Protein AF-A0A938R5W6-F1 (afdb_monomer)

Structure (mmCIF, N/CA/C/O backbone):
data_AF-A0A938R5W6-F1
#
_entry.id   AF-A0A938R5W6-F1
#
loop_
_atom_site.group_PDB
_atom_site.id
_atom_site.type_symbol
_atom_site.label_atom_id
_atom_site.label_alt_id
_atom_site.label_comp_id
_atom_site.label_asym_id
_atom_site.label_entity_id
_atom_site.label_seq_id
_atom_site.pdbx_PDB_ins_code
_atom_site.Cartn_x
_atom_site.Cartn_y
_atom_site.Cartn_z
_atom_site.occupancy
_atom_site.B_iso_or_equiv
_atom_site.auth_seq_id
_atom_site.auth_comp_id
_atom_site.auth_asym_id
_atom_site.auth_atom_id
_atom_site.pdbx_PDB_model_num
ATOM 1 N N . MET A 1 1 ? 21.411 -2.803 -8.524 1.00 55.38 1 MET A N 1
ATOM 2 C CA . MET A 1 1 ? 20.315 -2.533 -9.488 1.00 55.38 1 MET A CA 1
ATOM 3 C C . MET A 1 1 ? 19.247 -1.736 -8.752 1.00 55.38 1 MET A C 1
ATOM 5 O O . MET A 1 1 ? 19.018 -2.044 -7.591 1.00 55.38 1 MET A O 1
ATOM 9 N N . ASN A 1 2 ? 18.611 -0.740 -9.382 1.00 70.62 2 ASN A N 1
ATOM 10 C CA . ASN A 1 2 ? 17.438 -0.085 -8.786 1.00 70.62 2 ASN A CA 1
ATOM 11 C C . ASN A 1 2 ? 16.212 -0.930 -9.114 1.00 70.62 2 ASN A C 1
ATOM 13 O O . ASN A 1 2 ? 15.778 -0.975 -10.267 1.00 70.62 2 ASN A O 1
ATOM 17 N N . MET A 1 3 ? 15.688 -1.630 -8.115 1.00 82.00 3 MET A N 1
ATOM 18 C CA . MET A 1 3 ? 14.429 -2.354 -8.223 1.00 82.00 3 MET A CA 1
ATOM 19 C C . MET A 1 3 ? 13.311 -1.477 -7.668 1.00 82.00 3 MET A C 1
ATOM 21 O O . MET A 1 3 ? 13.519 -0.697 -6.750 1.00 82.00 3 MET A O 1
ATOM 25 N N . VAL A 1 4 ? 12.107 -1.588 -8.213 1.00 85.62 4 VAL A N 1
ATOM 26 C CA . VAL A 1 4 ? 10.935 -0.942 -7.617 1.00 85.62 4 VAL A CA 1
ATOM 27 C C . VAL A 1 4 ? 10.304 -1.909 -6.622 1.00 85.62 4 VAL A C 1
ATOM 29 O O . VAL A 1 4 ? 10.206 -3.102 -6.902 1.00 85.62 4 VAL A O 1
ATOM 32 N N . ALA A 1 5 ? 9.836 -1.413 -5.485 1.00 88.50 5 ALA A N 1
ATOM 33 C CA . ALA A 1 5 ? 8.965 -2.164 -4.592 1.00 88.50 5 ALA A CA 1
ATOM 34 C C . ALA A 1 5 ? 7.744 -1.333 -4.195 1.00 88.50 5 ALA A C 1
ATOM 36 O O . ALA A 1 5 ? 7.747 -0.103 -4.275 1.00 88.50 5 ALA A O 1
ATOM 37 N N . TYR A 1 6 ? 6.694 -2.034 -3.785 1.00 88.75 6 TYR A N 1
ATOM 38 C CA . TYR A 1 6 ? 5.497 -1.450 -3.205 1.00 88.75 6 TYR A CA 1
ATOM 39 C C . TYR A 1 6 ? 5.468 -1.779 -1.720 1.00 88.75 6 TYR A C 1
ATOM 41 O O . TYR A 1 6 ? 5.410 -2.952 -1.351 1.00 88.75 6 TYR A O 1
ATOM 49 N N . GLU A 1 7 ? 5.521 -0.757 -0.880 1.00 91.25 7 GLU A N 1
ATOM 50 C CA . GLU A 1 7 ? 5.335 -0.885 0.562 1.00 91.25 7 GLU A CA 1
ATOM 51 C C . GLU A 1 7 ? 3.874 -0.624 0.896 1.00 91.25 7 GLU A C 1
ATOM 53 O O . GLU A 1 7 ? 3.289 0.346 0.417 1.00 91.25 7 GLU A O 1
ATOM 58 N N . PHE A 1 8 ? 3.281 -1.486 1.711 1.00 88.88 8 PHE A N 1
ATOM 59 C CA . PHE A 1 8 ? 1.874 -1.421 2.077 1.00 88.88 8 PHE A CA 1
ATOM 60 C C . PHE A 1 8 ? 1.716 -0.996 3.515 1.00 88.88 8 PHE A C 1
ATOM 62 O O . PHE A 1 8 ? 2.332 -1.585 4.399 1.00 88.88 8 PHE A O 1
ATOM 69 N N . TYR A 1 9 ? 0.833 -0.037 3.749 1.00 88.56 9 TYR A N 1
ATOM 70 C CA . TYR A 1 9 ? 0.578 0.495 5.071 1.00 88.56 9 TYR A CA 1
ATOM 71 C C . TYR A 1 9 ? -0.901 0.446 5.397 1.00 88.56 9 TYR A C 1
ATOM 73 O O . TYR A 1 9 ? -1.752 0.685 4.541 1.00 88.56 9 TYR A O 1
ATOM 81 N N . TRP A 1 10 ? -1.181 0.184 6.664 1.00 87.69 10 TRP A N 1
ATOM 82 C CA . TRP A 1 10 ? -2.461 0.48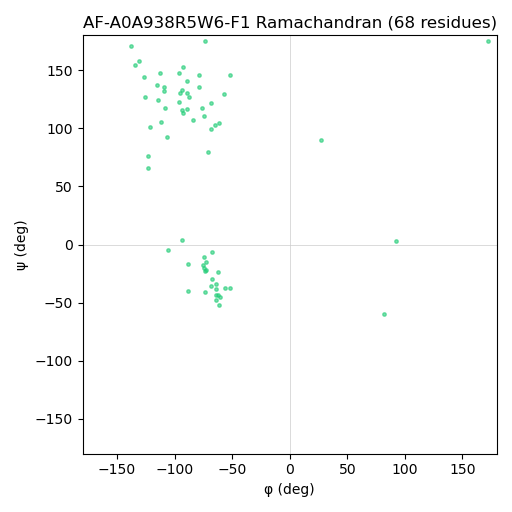0 7.278 1.00 87.69 10 TRP A CA 1
ATOM 83 C C . TRP A 1 10 ? -2.289 1.635 8.254 1.00 87.69 10 TRP A C 1
ATOM 85 O O . TRP A 1 10 ? -1.338 1.646 9.035 1.00 87.69 10 TRP A O 1
ATOM 95 N N . ARG A 1 11 ? -3.213 2.592 8.231 1.00 87.31 11 ARG A N 1
ATOM 96 C CA . ARG A 1 11 ? -3.286 3.643 9.238 1.00 87.31 11 ARG A CA 1
ATOM 97 C C . ARG A 1 11 ? -4.296 3.293 10.328 1.00 87.31 11 ARG A C 1
ATOM 99 O O . ARG A 1 11 ? -5.472 3.069 10.039 1.00 87.31 11 ARG A O 1
ATOM 106 N N . ASN A 1 12 ? -3.838 3.264 11.578 1.00 84.56 12 ASN A N 1
ATOM 107 C CA . ASN A 1 12 ? -4.716 3.048 12.728 1.00 84.56 12 ASN A CA 1
ATOM 108 C C . ASN A 1 12 ? -5.573 4.295 13.035 1.00 84.56 12 ASN A C 1
ATOM 110 O O . ASN A 1 12 ? -5.410 5.356 12.433 1.00 84.56 12 ASN A O 1
ATOM 114 N N . GLU A 1 13 ? -6.484 4.177 14.001 1.00 85.25 13 GLU A N 1
ATOM 115 C CA . GLU A 1 13 ? -7.441 5.239 14.355 1.00 85.25 13 GLU A CA 1
ATOM 116 C C . GLU A 1 13 ? -6.785 6.537 14.860 1.00 85.25 13 GLU A C 1
ATOM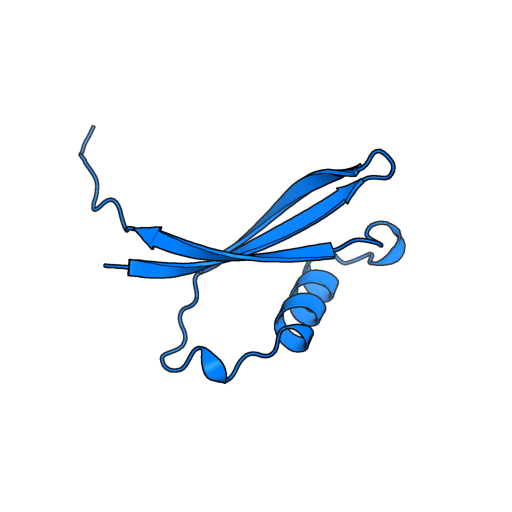 118 O O . GLU A 1 13 ? -7.379 7.608 14.750 1.00 85.25 13 GLU A O 1
ATOM 123 N N . ILE A 1 14 ? -5.557 6.458 15.383 1.00 89.81 14 ILE A N 1
ATOM 124 C CA . ILE A 1 14 ? -4.783 7.616 15.860 1.00 89.81 14 ILE A CA 1
ATOM 125 C C . ILE A 1 14 ? -3.842 8.194 14.792 1.00 89.81 14 ILE A C 1
ATOM 127 O O . ILE A 1 14 ? -3.115 9.149 15.056 1.00 89.81 14 ILE A O 1
ATOM 131 N N . GLY A 1 15 ? -3.880 7.657 13.570 1.00 86.88 15 GLY A N 1
ATOM 132 C CA . GLY A 1 15 ? -3.158 8.186 12.419 1.00 86.88 15 GLY A CA 1
ATOM 133 C C . GLY A 1 15 ? -1.767 7.585 12.180 1.00 86.88 15 GLY A C 1
ATOM 134 O O . GLY A 1 15 ? -1.078 8.007 11.248 1.00 86.88 15 GLY A O 1
ATOM 135 N N . GLU A 1 16 ? -1.347 6.599 12.971 1.00 89.62 16 GLU A N 1
ATOM 136 C CA . GLU A 1 16 ? -0.046 5.945 12.825 1.00 89.62 16 GLU A CA 1
ATOM 137 C C . GLU A 1 16 ? -0.065 4.930 11.687 1.00 89.62 16 GLU A C 1
ATOM 139 O O . GLU A 1 16 ? -0.989 4.123 11.560 1.00 89.62 16 GLU A O 1
ATOM 144 N N . ALA A 1 17 ? 0.99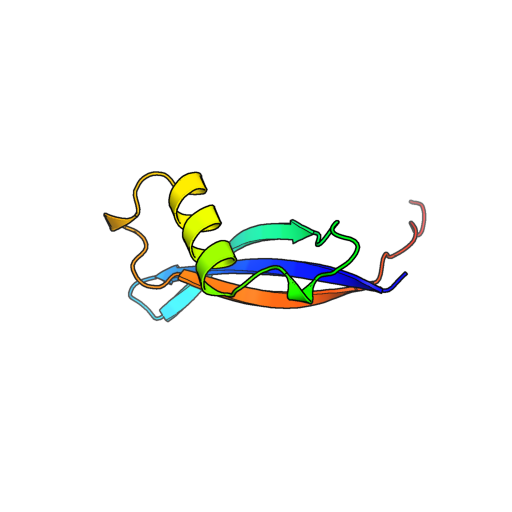1 4.957 10.877 1.00 90.00 17 ALA A N 1
ATOM 145 C CA . ALA A 1 17 ? 1.184 4.031 9.777 1.00 90.00 17 ALA A CA 1
ATOM 146 C C . ALA A 1 17 ? 1.897 2.758 10.246 1.00 90.00 17 ALA A C 1
ATOM 148 O O . ALA A 1 17 ? 2.996 2.816 10.795 1.00 90.00 17 ALA A O 1
ATOM 149 N N . HIS A 1 18 ? 1.299 1.609 9.951 1.00 87.56 18 HIS A N 1
ATOM 150 C CA . HIS A 1 18 ? 1.825 0.283 10.255 1.00 87.56 18 HIS A CA 1
ATOM 151 C C . HIS A 1 18 ? 2.139 -0.449 8.955 1.00 87.56 18 HIS A C 1
ATOM 153 O O . HIS A 1 18 ? 1.267 -0.580 8.094 1.00 87.56 18 HIS A O 1
ATOM 159 N N . LEU A 1 19 ? 3.383 -0.912 8.798 1.00 88.88 19 LEU A N 1
ATOM 160 C CA . LEU A 1 19 ? 3.805 -1.674 7.622 1.00 88.88 19 LEU A CA 1
ATOM 161 C C . LEU A 1 19 ? 3.118 -3.045 7.619 1.00 88.88 19 LEU A C 1
ATOM 163 O O . LEU A 1 19 ? 3.291 -3.843 8.536 1.00 88.88 19 LEU A O 1
ATOM 167 N N . VAL A 1 20 ? 2.378 -3.324 6.554 1.00 85.94 20 VAL A N 1
ATOM 168 C CA . VAL A 1 20 ? 1.726 -4.614 6.301 1.00 85.94 20 VAL A CA 1
ATOM 169 C C . VAL A 1 20 ? 2.669 -5.551 5.550 1.00 85.94 20 VAL A C 1
ATOM 171 O O . VAL A 1 20 ? 2.716 -6.748 5.827 1.00 85.94 20 VAL A O 1
ATOM 174 N N . GLY A 1 21 ? 3.427 -5.024 4.586 1.00 85.62 21 GLY A N 1
ATOM 175 C CA . GLY A 1 21 ? 4.360 -5.825 3.805 1.00 85.62 21 GLY A CA 1
ATOM 176 C C . GLY A 1 21 ? 4.986 -5.076 2.639 1.00 85.62 21 GLY A C 1
ATOM 177 O O . GLY A 1 21 ? 4.630 -3.937 2.343 1.00 85.62 21 GLY A O 1
ATOM 178 N N . ILE A 1 22 ? 5.921 -5.749 1.970 1.00 88.62 22 ILE A N 1
ATOM 179 C CA . ILE A 1 22 ? 6.674 -5.220 0.832 1.00 88.62 22 ILE A CA 1
ATOM 180 C C . ILE A 1 22 ? 6.521 -6.191 -0.337 1.00 88.62 22 ILE A C 1
ATOM 182 O O . ILE A 1 22 ? 6.795 -7.384 -0.201 1.00 88.62 22 ILE A O 1
ATOM 186 N N . LEU A 1 23 ? 6.102 -5.683 -1.495 1.00 85.94 23 LEU A N 1
ATOM 187 C CA . LEU A 1 23 ? 6.033 -6.436 -2.743 1.00 85.94 23 LEU A CA 1
ATOM 188 C C . LEU A 1 23 ? 7.068 -5.895 -3.734 1.00 85.94 23 LEU A C 1
ATOM 190 O O . LEU A 1 23 ? 6.851 -4.838 -4.329 1.00 85.94 23 LEU A O 1
ATOM 194 N N . PRO A 1 24 ? 8.170 -6.625 -3.960 1.00 86.94 24 PRO A N 1
ATOM 195 C CA . PRO A 1 24 ? 9.089 -6.342 -5.054 1.00 86.94 24 PRO A CA 1
ATOM 196 C C . PRO A 1 24 ? 8.364 -6.360 -6.404 1.00 86.94 24 PRO A C 1
ATOM 198 O O . PRO A 1 24 ? 7.674 -7.331 -6.730 1.00 86.94 24 PRO A O 1
ATOM 201 N N . GLU A 1 25 ? 8.541 -5.324 -7.219 1.00 86.56 25 GLU A N 1
ATOM 202 C CA . GLU A 1 25 ? 8.055 -5.313 -8.594 1.00 86.56 25 GLU A CA 1
ATOM 203 C C . GLU A 1 25 ? 8.949 -6.205 -9.454 1.00 86.56 25 GLU A C 1
ATOM 205 O O . GLU A 1 25 ? 10.108 -5.897 -9.724 1.00 86.56 25 GLU A O 1
ATOM 210 N N . ARG A 1 26 ? 8.394 -7.337 -9.885 1.00 82.50 26 ARG A N 1
ATOM 211 C CA . ARG A 1 26 ? 9.099 -8.341 -10.693 1.00 82.50 26 ARG A CA 1
ATOM 212 C C . ARG A 1 26 ? 8.664 -8.346 -12.155 1.00 82.50 26 ARG A C 1
ATOM 214 O O . ARG A 1 26 ? 9.199 -9.116 -12.953 1.00 82.50 26 ARG A O 1
ATOM 221 N N . ARG A 1 27 ? 7.665 -7.546 -12.531 1.00 83.88 27 ARG A N 1
ATOM 222 C CA . ARG A 1 27 ? 7.190 -7.479 -13.914 1.00 83.88 27 ARG A CA 1
ATOM 223 C C . ARG A 1 27 ? 8.125 -6.633 -14.756 1.00 83.88 27 ARG A C 1
ATOM 225 O O . ARG A 1 27 ? 8.651 -5.615 -14.327 1.00 83.88 27 ARG A O 1
ATOM 232 N N . ARG A 1 28 ? 8.247 -7.051 -16.013 1.00 78.75 28 ARG A N 1
ATOM 233 C CA . ARG A 1 28 ? 9.029 -6.352 -17.033 1.00 78.75 28 ARG A CA 1
ATOM 234 C C . ARG A 1 28 ? 8.432 -4.995 -17.420 1.00 78.75 28 ARG A C 1
ATOM 236 O O . ARG A 1 28 ? 9.182 -4.105 -17.797 1.00 78.75 28 ARG A O 1
ATOM 243 N N . ASP A 1 29 ? 7.109 -4.854 -17.334 1.00 79.06 29 ASP A N 1
ATOM 244 C CA . ASP A 1 29 ? 6.403 -3.589 -17.552 1.00 79.06 29 ASP A CA 1
ATOM 245 C C . ASP A 1 29 ? 5.591 -3.213 -16.297 1.00 79.06 29 ASP A C 1
ATOM 247 O O . ASP A 1 29 ? 4.519 -3.787 -16.062 1.00 79.06 29 ASP A O 1
ATOM 251 N N . PRO A 1 30 ? 6.097 -2.282 -15.470 1.00 70.06 30 PRO A N 1
ATOM 252 C CA . PRO A 1 30 ? 5.426 -1.846 -14.250 1.00 70.06 30 PRO A CA 1
ATOM 253 C C . PRO A 1 30 ? 4.193 -0.972 -14.522 1.00 70.06 30 PRO A C 1
ATOM 255 O O . PRO A 1 30 ? 3.371 -0.812 -13.626 1.00 70.06 30 PRO A O 1
ATOM 258 N N . ASN A 1 31 ? 4.004 -0.442 -15.738 1.00 75.38 31 ASN A N 1
ATOM 259 C CA . ASN A 1 31 ? 2.844 0.404 -16.061 1.00 75.38 31 ASN A CA 1
ATOM 260 C C . ASN A 1 31 ? 1.544 -0.395 -16.213 1.00 75.38 31 ASN A C 1
ATOM 262 O O . ASN A 1 31 ? 0.459 0.177 -16.281 1.00 75.38 31 ASN A O 1
ATOM 266 N N . ARG A 1 32 ? 1.635 -1.729 -16.267 1.00 77.69 32 ARG A N 1
ATOM 267 C CA . ARG A 1 32 ? 0.466 -2.605 -16.365 1.00 77.69 32 ARG A CA 1
ATOM 268 C C . ARG A 1 32 ? -0.328 -2.683 -15.058 1.00 77.69 32 ARG A C 1
ATOM 270 O O . ARG A 1 32 ? -1.492 -3.080 -15.097 1.00 77.69 32 ARG A O 1
ATOM 277 N N . ILE A 1 33 ? 0.279 -2.375 -13.909 1.00 78.12 33 ILE A N 1
ATOM 278 C CA . ILE A 1 33 ? -0.445 -2.396 -12.636 1.00 78.12 33 ILE A CA 1
ATOM 279 C C . ILE A 1 33 ? -1.076 -1.043 -12.351 1.00 78.12 33 ILE A C 1
ATOM 281 O O . ILE A 1 33 ? -0.418 -0.012 -12.424 1.00 78.12 33 ILE A O 1
ATOM 285 N N . THR A 1 34 ? -2.359 -1.068 -12.012 1.00 85.56 34 THR A N 1
ATOM 286 C CA . THR A 1 34 ? -3.071 0.102 -11.504 1.00 85.56 34 THR A CA 1
ATOM 287 C C . THR A 1 34 ? -3.021 0.123 -9.984 1.00 85.56 34 THR A C 1
ATOM 289 O O . THR A 1 34 ? -2.993 -0.933 -9.345 1.00 85.56 34 THR A O 1
ATOM 292 N N . ASP A 1 35 ? -3.098 1.315 -9.403 1.00 84.00 35 ASP A N 1
ATOM 293 C CA . ASP A 1 35 ? -3.215 1.521 -7.955 1.00 84.00 35 ASP A CA 1
ATOM 294 C C . ASP A 1 35 ? -4.372 0.699 -7.358 1.00 84.00 35 ASP A C 1
ATOM 296 O O . ASP A 1 35 ? -4.252 0.092 -6.296 1.00 84.00 35 ASP A O 1
ATOM 300 N N . GLU A 1 36 ? -5.478 0.580 -8.096 1.00 83.75 36 GLU A N 1
ATOM 301 C CA . GLU A 1 36 ? -6.620 -0.255 -7.721 1.00 83.75 36 GLU A CA 1
ATOM 302 C C . GLU A 1 36 ? -6.257 -1.747 -7.632 1.00 83.75 36 GLU A C 1
ATOM 304 O O . GLU A 1 36 ? -6.644 -2.432 -6.684 1.00 83.75 36 GLU A O 1
ATOM 309 N N . SER A 1 37 ? -5.485 -2.265 -8.592 1.00 83.50 37 SER A N 1
ATOM 310 C CA . SER A 1 37 ? -5.038 -3.665 -8.587 1.00 83.50 37 SER A CA 1
ATOM 311 C C . SER A 1 37 ? -4.131 -3.957 -7.392 1.00 83.50 37 SER A C 1
ATOM 313 O O . SER A 1 37 ? -4.232 -5.023 -6.783 1.00 83.50 37 SER A O 1
ATOM 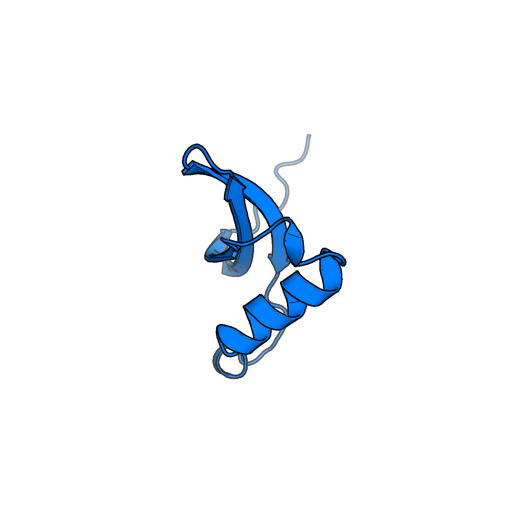315 N N . VAL A 1 38 ? -3.269 -2.995 -7.053 1.00 80.56 38 VAL A N 1
ATOM 316 C CA . VAL A 1 38 ? -2.368 -3.034 -5.897 1.00 80.56 38 VAL A CA 1
ATOM 317 C C . VAL A 1 38 ? -3.177 -3.118 -4.594 1.00 80.56 38 VAL A C 1
ATOM 319 O O . VAL A 1 38 ? -2.997 -4.053 -3.815 1.00 80.56 38 VAL A O 1
ATOM 322 N N . ILE A 1 39 ? -4.146 -2.220 -4.394 1.00 81.06 39 ILE A N 1
ATOM 323 C CA . ILE A 1 39 ? -5.012 -2.202 -3.202 1.00 81.06 39 ILE A CA 1
ATOM 324 C C . ILE A 1 39 ? -5.892 -3.456 -3.102 1.00 81.06 39 ILE A C 1
ATOM 326 O O . ILE A 1 39 ? -6.017 -4.048 -2.027 1.00 81.06 39 ILE A O 1
ATOM 330 N N . ASN A 1 40 ? -6.485 -3.903 -4.211 1.00 83.44 40 ASN A N 1
ATOM 331 C CA . ASN A 1 40 ? -7.325 -5.103 -4.229 1.00 83.44 40 ASN A CA 1
ATOM 332 C C . ASN A 1 40 ? -6.536 -6.370 -3.880 1.00 83.44 40 ASN A C 1
ATOM 334 O O . ASN A 1 40 ? -7.082 -7.278 -3.250 1.00 83.44 40 ASN A O 1
ATOM 338 N N . TRP A 1 41 ? -5.260 -6.445 -4.267 1.00 81.75 41 TRP A N 1
ATOM 339 C CA . TRP A 1 41 ? -4.390 -7.550 -3.873 1.00 81.75 41 TRP A CA 1
ATOM 340 C C . TRP A 1 41 ? -4.168 -7.570 -2.358 1.00 81.75 41 TRP A C 1
ATOM 342 O O . TRP A 1 4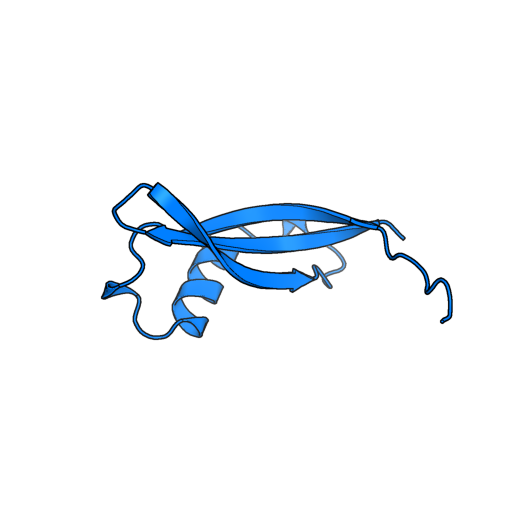1 ? -4.381 -8.601 -1.725 1.00 81.75 41 TRP A O 1
ATOM 352 N N . VAL A 1 42 ? -3.841 -6.423 -1.760 1.00 78.19 42 VAL A N 1
ATOM 353 C CA . VAL A 1 42 ? -3.609 -6.303 -0.310 1.00 78.19 42 VAL A CA 1
ATOM 354 C C . VAL A 1 42 ? -4.844 -6.684 0.493 1.00 78.19 42 VAL A C 1
ATOM 356 O O . VAL A 1 42 ? -4.746 -7.465 1.435 1.00 78.19 42 VAL A O 1
ATOM 359 N N . LYS A 1 43 ? -6.024 -6.202 0.089 1.00 78.94 43 LYS A N 1
ATOM 360 C CA . LYS A 1 43 ? -7.290 -6.552 0.750 1.00 78.94 43 LYS A CA 1
ATOM 361 C C . LYS A 1 43 ? -7.529 -8.064 0.783 1.00 78.94 43 LYS A C 1
ATOM 363 O O . LYS A 1 43 ? -7.998 -8.579 1.791 1.00 78.94 43 LYS A O 1
ATOM 368 N N . LYS A 1 44 ? -7.163 -8.787 -0.285 1.00 79.50 44 LYS A N 1
ATOM 369 C CA . LYS A 1 44 ? -7.243 -10.258 -0.317 1.00 79.50 44 LYS A CA 1
ATOM 370 C C . LYS A 1 44 ? -6.248 -10.927 0.630 1.00 79.50 44 LYS A C 1
ATOM 372 O O . LYS A 1 44 ? -6.568 -11.975 1.175 1.00 79.50 44 LYS A O 1
ATOM 377 N N . VAL A 1 45 ? -5.057 -10.354 0.796 1.00 76.69 45 VAL A N 1
ATOM 378 C CA . VAL A 1 45 ? -4.002 -10.910 1.659 1.00 76.69 45 VAL A CA 1
ATOM 379 C C . VAL A 1 45 ? -4.328 -10.720 3.139 1.00 76.69 45 VAL A C 1
ATOM 381 O O . VAL A 1 45 ? -4.120 -11.640 3.921 1.00 76.69 45 VAL A O 1
ATOM 384 N N . ILE A 1 46 ? -4.862 -9.558 3.523 1.00 72.75 46 ILE A N 1
ATOM 385 C CA . ILE A 1 46 ? -5.177 -9.248 4.928 1.00 72.75 46 ILE A CA 1
ATOM 386 C C . ILE A 1 46 ? -6.446 -9.985 5.411 1.00 72.75 46 ILE A C 1
ATOM 388 O O . ILE A 1 46 ? -6.644 -10.174 6.609 1.00 72.75 46 ILE A O 1
ATOM 392 N N . GLY A 1 47 ? -7.282 -10.475 4.491 1.00 70.44 47 GLY A N 1
ATOM 393 C CA . GLY A 1 47 ? -8.408 -11.362 4.789 1.00 70.44 47 GLY A CA 1
ATOM 394 C C . GLY A 1 47 ? -9.657 -10.630 5.279 1.00 70.44 47 GLY A C 1
ATOM 395 O O . GLY A 1 47 ? -10.688 -10.705 4.615 1.00 70.44 47 GLY A O 1
ATOM 396 N N . ASP A 1 48 ? -9.573 -9.903 6.397 1.00 64.88 48 ASP A N 1
ATOM 397 C CA . ASP A 1 48 ? -10.707 -9.160 6.961 1.00 64.88 48 ASP A CA 1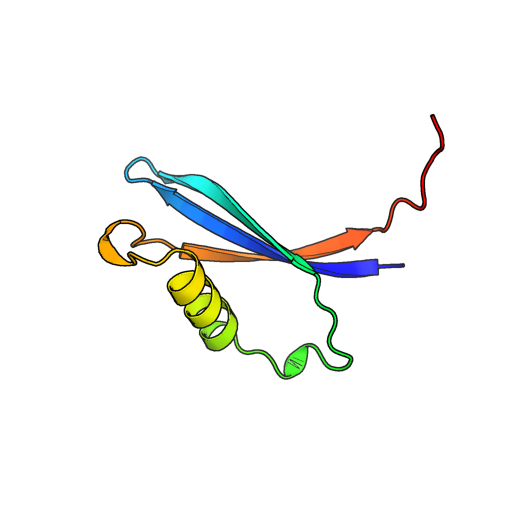
ATOM 398 C C . ASP A 1 48 ? -10.539 -7.649 6.747 1.00 64.88 48 ASP A C 1
ATOM 400 O O . ASP A 1 48 ? -9.904 -6.929 7.519 1.00 64.88 48 ASP A O 1
ATOM 404 N N . SER A 1 49 ? -11.099 -7.153 5.642 1.00 61.22 49 SER A N 1
ATOM 405 C CA . SER A 1 49 ? -11.018 -5.740 5.255 1.00 61.22 49 SER A CA 1
ATOM 406 C C . SER A 1 49 ? -11.789 -4.795 6.183 1.00 61.22 49 SER A C 1
ATOM 408 O O . SER A 1 49 ? -11.718 -3.586 5.990 1.00 61.22 49 SER A O 1
ATOM 410 N N . SER A 1 50 ? -12.547 -5.319 7.153 1.00 57.41 50 SER A N 1
ATOM 411 C CA . SER A 1 50 ? -13.368 -4.524 8.075 1.00 57.41 50 SER A CA 1
ATOM 412 C C . SER A 1 50 ? -12.555 -3.779 9.145 1.00 57.41 50 SER A C 1
ATOM 414 O O . SER A 1 50 ? -13.010 -2.755 9.651 1.00 57.41 50 SER A O 1
ATOM 416 N N . VAL A 1 51 ? -11.335 -4.240 9.446 1.00 58.00 51 VAL A N 1
ATOM 417 C CA . VAL A 1 51 ? -10.431 -3.624 10.440 1.00 58.00 51 VAL A CA 1
ATOM 418 C C . VAL A 1 51 ? -9.539 -2.543 9.812 1.00 58.00 51 VAL A C 1
ATOM 420 O O . VAL A 1 51 ? -8.975 -1.695 10.498 1.00 58.00 51 VAL A O 1
ATOM 423 N N . VAL A 1 52 ? -9.421 -2.538 8.483 1.00 62.50 52 VAL A N 1
ATOM 424 C CA . VAL A 1 52 ? -8.328 -1.868 7.771 1.00 62.50 52 VAL A CA 1
ATOM 425 C C . VAL A 1 52 ? -8.902 -0.856 6.777 1.00 62.50 52 VAL A C 1
ATOM 427 O O . VAL A 1 52 ? -8.823 -1.025 5.562 1.00 62.50 52 VAL A O 1
ATOM 430 N N . ASN A 1 53 ? -9.554 0.184 7.306 1.00 67.25 53 ASN A N 1
ATOM 431 C CA . ASN A 1 53 ? -10.274 1.174 6.492 1.00 67.25 53 ASN A CA 1
ATOM 432 C C . ASN A 1 53 ? -9.359 2.167 5.755 1.00 67.25 53 ASN A C 1
ATOM 434 O O . ASN A 1 53 ? -9.786 2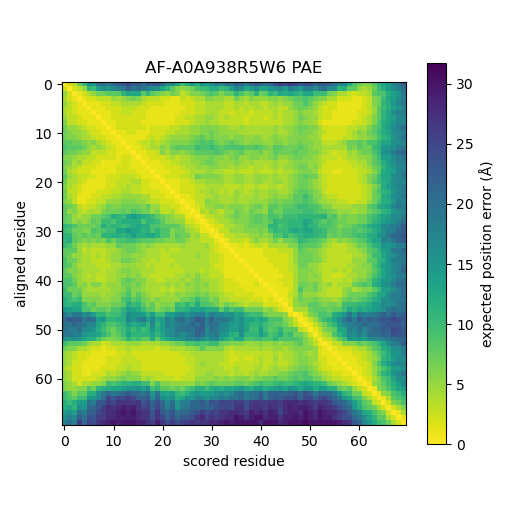.757 4.766 1.00 67.25 53 ASN A O 1
ATOM 438 N N . ASP A 1 54 ? -8.109 2.327 6.196 1.00 81.31 54 ASP A N 1
ATOM 439 C CA . ASP A 1 54 ? -7.139 3.245 5.587 1.00 81.31 54 ASP A CA 1
ATOM 440 C C . ASP A 1 54 ? -5.876 2.474 5.173 1.00 81.31 54 ASP A C 1
ATOM 442 O O . ASP A 1 54 ? -4.865 2.458 5.877 1.00 81.31 54 ASP A O 1
ATOM 446 N N . ILE A 1 55 ? -5.984 1.742 4.056 1.00 85.25 55 ILE A N 1
ATOM 447 C CA . ILE A 1 55 ? -4.849 1.086 3.390 1.00 85.25 55 ILE A CA 1
ATOM 448 C C . ILE A 1 55 ? -4.339 2.001 2.287 1.00 85.25 55 ILE A C 1
ATOM 450 O O . ILE A 1 55 ? -5.098 2.395 1.400 1.00 85.25 55 ILE A O 1
ATOM 454 N N . TYR A 1 56 ? -3.033 2.227 2.273 1.00 87.88 56 TYR A N 1
ATOM 455 C CA . TYR A 1 56 ? -2.346 2.876 1.166 1.00 87.88 56 TYR A CA 1
ATOM 456 C C . TYR A 1 56 ? -1.027 2.166 0.866 1.00 87.88 56 TYR A C 1
ATOM 458 O O . TYR A 1 56 ? -0.586 1.279 1.601 1.00 87.88 56 TYR A O 1
ATOM 466 N N . PHE A 1 57 ? -0.399 2.537 -0.244 1.00 90.12 57 PHE A N 1
ATOM 467 C CA . PHE A 1 57 ? 0.903 2.008 -0.612 1.00 90.12 57 PHE A CA 1
ATOM 468 C C . PHE A 1 57 ? 1.841 3.118 -1.069 1.00 90.12 57 PHE A C 1
ATOM 470 O O . PHE A 1 57 ? 1.403 4.160 -1.559 1.00 90.12 57 PHE A O 1
ATOM 477 N N . LEU A 1 58 ? 3.139 2.872 -0.924 1.00 90.75 58 LEU A N 1
ATOM 478 C CA . LEU A 1 58 ? 4.204 3.714 -1.447 1.00 90.75 58 LEU A CA 1
ATOM 479 C C . LEU A 1 58 ? 4.987 2.932 -2.497 1.00 90.75 58 LEU A C 1
ATOM 481 O O . LEU A 1 58 ? 5.287 1.754 -2.313 1.00 90.75 58 LEU A O 1
ATOM 485 N N . LYS A 1 59 ? 5.326 3.591 -3.606 1.00 89.12 59 LYS A N 1
ATOM 486 C CA . LYS A 1 59 ? 6.250 3.053 -4.605 1.00 89.12 59 LYS A CA 1
ATOM 487 C C . LYS A 1 59 ? 7.654 3.538 -4.263 1.00 89.12 59 LYS A C 1
ATOM 489 O O . LYS A 1 59 ? 7.929 4.731 -4.375 1.00 89.12 59 LYS A O 1
ATOM 494 N N . VAL A 1 60 ? 8.528 2.621 -3.873 1.00 88.25 60 VAL A N 1
ATOM 495 C CA . VAL A 1 60 ? 9.902 2.925 -3.462 1.00 88.25 60 VAL A CA 1
ATOM 496 C C . VAL A 1 60 ? 10.902 2.355 -4.460 1.00 88.25 60 VAL A C 1
ATOM 498 O O . VAL A 1 60 ? 10.663 1.314 -5.078 1.00 88.25 60 VAL A O 1
ATOM 501 N N . ASN A 1 61 ? 12.025 3.050 -4.634 1.00 88.00 61 ASN A N 1
ATOM 502 C CA . ASN A 1 61 ? 13.185 2.492 -5.318 1.00 88.00 61 ASN A CA 1
ATOM 503 C C . ASN A 1 61 ? 14.046 1.800 -4.264 1.00 88.00 61 ASN A C 1
ATOM 505 O O . ASN A 1 61 ? 14.538 2.447 -3.345 1.00 88.00 61 ASN A O 1
ATOM 509 N N . VAL A 1 62 ? 14.195 0.492 -4.398 1.00 80.44 62 VAL A N 1
ATOM 510 C CA . VAL A 1 62 ? 15.077 -0.332 -3.584 1.00 80.44 62 VAL A CA 1
ATOM 511 C C . VAL A 1 62 ? 16.404 -0.441 -4.317 1.00 80.44 62 VAL A C 1
ATOM 513 O O . VAL A 1 62 ? 16.482 -0.996 -5.418 1.00 80.44 62 VAL A O 1
ATOM 516 N N . GLU A 1 63 ? 17.449 0.105 -3.713 1.00 76.25 63 GLU A N 1
ATOM 517 C CA . GLU A 1 63 ? 18.816 -0.202 -4.103 1.00 76.25 63 GLU A CA 1
ATOM 518 C C . GLU A 1 63 ? 19.129 -1.591 -3.540 1.00 76.25 63 GLU A C 1
ATOM 520 O O . GLU A 1 63 ? 19.052 -1.809 -2.332 1.00 76.25 63 GLU A O 1
ATOM 525 N N . GLU A 1 64 ? 19.403 -2.569 -4.405 1.00 65.56 64 GLU A N 1
ATOM 526 C CA . GLU A 1 64 ? 20.022 -3.811 -3.936 1.00 65.56 64 GLU A CA 1
ATOM 527 C C . GLU A 1 64 ? 21.383 -3.448 -3.341 1.00 65.56 64 GLU A C 1
ATOM 529 O O . GLU A 1 64 ? 22.331 -3.183 -4.085 1.00 65.56 64 GLU A O 1
ATOM 534 N N . ASP A 1 65 ? 21.478 -3.441 -2.014 1.00 60.22 65 ASP A N 1
ATOM 535 C CA . ASP A 1 65 ? 22.765 -3.550 -1.350 1.00 60.22 65 ASP A CA 1
ATOM 536 C C . ASP A 1 65 ? 23.253 -4.974 -1.630 1.00 60.22 65 ASP A C 1
ATOM 538 O O . ASP A 1 65 ? 22.743 -5.958 -1.082 1.00 60.22 65 ASP A O 1
ATOM 542 N N . ILE A 1 66 ? 24.145 -5.103 -2.613 1.00 51.69 66 ILE A N 1
ATOM 543 C CA . ILE A 1 66 ? 24.740 -6.377 -3.011 1.00 51.69 66 ILE A CA 1
ATOM 544 C C . ILE A 1 66 ? 25.688 -6.774 -1.879 1.00 51.69 66 ILE A C 1
ATOM 546 O O . ILE A 1 66 ? 26.883 -6.524 -1.963 1.00 51.69 66 ILE A O 1
ATOM 550 N N . GLY A 1 67 ? 25.120 -7.325 -0.805 1.00 50.88 67 GLY A N 1
ATOM 551 C CA . GLY A 1 67 ? 25.783 -7.917 0.351 1.00 50.88 67 GLY A CA 1
ATOM 552 C C . GLY A 1 67 ? 27.176 -7.374 0.657 1.00 50.88 67 GLY A C 1
ATOM 553 O O . GLY A 1 67 ? 28.170 -7.986 0.261 1.00 50.88 67 GLY A O 1
ATOM 554 N N . SER A 1 68 ? 27.271 -6.320 1.470 1.00 47.25 68 SER A N 1
ATOM 555 C CA . SER A 1 68 ? 28.458 -6.212 2.318 1.00 47.25 68 SER A CA 1
ATOM 556 C C . SER A 1 68 ? 28.407 -7.392 3.288 1.00 47.25 68 SER A C 1
ATOM 558 O O . SER A 1 68 ? 27.566 -7.459 4.181 1.00 47.25 68 SER A O 1
ATOM 560 N N . SER A 1 69 ? 29.231 -8.394 2.983 1.00 48.88 69 SER A N 1
ATOM 561 C CA . SER A 1 69 ? 29.428 -9.591 3.792 1.00 48.88 69 SER A CA 1
ATOM 562 C C . SER A 1 69 ? 29.761 -9.214 5.239 1.00 48.88 69 SER A C 1
ATOM 564 O O . SER A 1 69 ? 30.407 -8.194 5.464 1.00 48.88 69 SER A O 1
ATOM 566 N N . PHE A 1 70 ? 29.276 -10.062 6.150 1.00 46.88 70 PHE A N 1
ATOM 567 C CA . PHE A 1 70 ? 29.515 -10.139 7.598 1.00 46.88 70 PHE A CA 1
ATOM 568 C C . PHE A 1 70 ? 30.769 -9.444 8.143 1.00 46.88 70 PHE A C 1
ATOM 570 O O . PHE A 1 70 ? 31.861 -9.651 7.567 1.00 46.88 70 PHE A O 1
#

Nearest PDB structures (foldseek):
  8es7-assembly1_A  TM=7.030E-01  e=1.823E+00  Homo sapiens
  8zox-assembly1_D  TM=6.138E-01  e=2.319E+00  Homo sapiens
  6bk9-assembly1_A  TM=2.550E-01  e=6.958E-01  Doryteuthis pealeii
  7ryn-assembly1_D  TM=4.190E-01  e=5.384E+00  Homo sapiens
  7dde-assembly1_C  TM=2.432E-01  e=6.850E+00  Schizosaccharomyces pombe 972h-

Foldseek 3Di:
DWWKKKWKWFAAPVGDTDTPDIGTDPDPDPVPDDQVNVVVVVCVVVPDCPRGVGMHIDIDTDDPPVDPDD

Radius of gyration: 1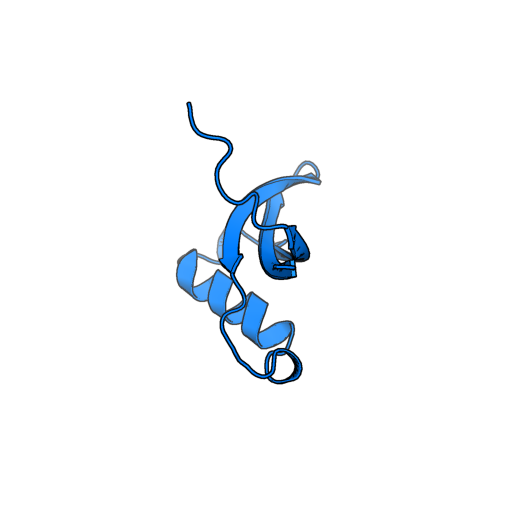4.16 Å; Cα contacts (8 Å, |Δi|>4): 87; chains: 1; bounding box: 43×20×33 Å

Secondary structure (DSSP, 8-state):
-EEEEEEEEEE-TTS-EEEEEEEE---S-GGG--HHHHHHHHHHHHS-TTS-S-EEEEEEEEE-------

Solvent-accessible surface area (backbone atoms only — not comparable to full-atom values): 4464 Å² total; per-residue (Å²): 98,84,40,48,28,40,40,32,31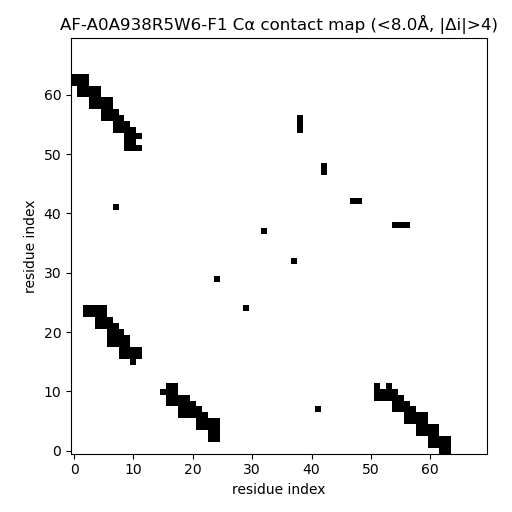,36,45,50,99,88,68,51,77,41,82,73,49,75,47,74,62,81,63,94,62,70,83,77,63,48,74,66,58,56,53,55,51,49,45,63,72,69,64,62,57,86,84,53,84,43,66,52,72,46,85,42,78,42,69,59,76,81,66,85,73,134

Sequence (70 aa):
MNMVAYEFYWRNEIGEAHLVGILPERRRDPNRITDESVINWVKKVIGDSSVVNDIYFLKVNVEEDIGSSF

Mean predicted aligned error: 8.12 Å

pLDDT: mean 78.32, std 12.09, range [46.88, 91.25]